Protein AF-A0A382H6W7-F1 (afdb_monomer)

Mean predicted aligned error: 7.21 Å

Solvent-accessible surface area (backbone atoms only — not comparable to full-atom values): 7614 Å² total; per-residue (Å²): 130,86,82,80,86,63,82,37,78,48,36,60,75,80,49,56,72,69,58,46,52,48,60,55,45,71,85,44,53,76,64,41,43,48,29,50,51,47,53,44,62,37,16,38,92,82,62,78,38,56,30,41,46,57,50,52,52,52,57,53,41,67,74,34,80,90,47,66,53,67,58,28,81,65,23,33,42,28,49,44,58,40,89,31,37,93,80,77,36,83,54,27,27,41,38,38,43,35,44,34,43,93,88,48,76,48,67,30,32,32,40,22,28,66,82,73,73,47,75,44,57,72,38,72,59,25,38,54,48,49,53,50,25,60,65,55,127

Sequence (137 aa):
MCAVVFVVFFVPDLIQEDELEQKLTKNLDDQQKIAVDIMKSYQGVDAQGLRLFDAVMIQIENAYPTEKILEHKDTVFELHALDMQVQKGNGIYEVHLTFKTYNLSKEYIWDVNVDTDEIMAVNDNARKMLNIVDNYD

Structure (mmCIF, N/CA/C/O backbone):
data_AF-A0A382H6W7-F1
#
_entry.id   AF-A0A382H6W7-F1
#
loop_
_atom_site.group_PDB
_atom_site.id
_atom_site.type_symbol
_atom_site.label_atom_id
_atom_site.label_alt_id
_atom_site.label_comp_id
_atom_site.label_asym_id
_atom_site.label_entity_id
_atom_site.label_seq_id
_atom_site.pdbx_PDB_ins_code
_atom_site.Cartn_x
_atom_site.Cartn_y
_atom_site.Cartn_z
_atom_site.occupancy
_atom_site.B_iso_or_equiv
_atom_site.auth_seq_id
_atom_site.auth_comp_id
_atom_site.auth_asym_id
_atom_site.auth_atom_id
_atom_site.pdbx_PDB_model_num
ATOM 1 N N . MET A 1 1 ? 21.796 12.090 -0.830 1.00 35.03 1 MET A N 1
ATOM 2 C CA . MET A 1 1 ? 20.459 12.353 -1.397 1.00 35.03 1 MET A CA 1
ATOM 3 C C . MET A 1 1 ? 19.534 12.635 -0.231 1.00 35.03 1 MET A C 1
ATOM 5 O O . MET A 1 1 ? 19.587 11.893 0.742 1.00 35.03 1 MET A O 1
ATOM 9 N N . CYS A 1 2 ? 18.811 13.753 -0.256 1.00 33.09 2 CYS A N 1
ATOM 10 C CA . CYS A 1 2 ? 17.877 14.101 0.811 1.00 33.09 2 CYS A CA 1
ATOM 11 C C . CYS A 1 2 ? 16.643 13.211 0.653 1.00 33.09 2 CYS A C 1
ATOM 13 O O . CYS A 1 2 ? 15.864 13.429 -0.267 1.00 33.09 2 CYS A O 1
ATOM 15 N N . ALA A 1 3 ? 16.495 12.195 1.504 1.00 36.16 3 ALA A N 1
ATOM 16 C CA . ALA A 1 3 ? 15.224 11.501 1.650 1.00 36.16 3 ALA A CA 1
ATOM 17 C C . ALA A 1 3 ? 14.245 12.508 2.255 1.00 36.16 3 ALA A C 1
ATOM 19 O O . ALA A 1 3 ? 14.387 12.907 3.412 1.00 36.16 3 ALA A O 1
ATOM 20 N N . VAL A 1 4 ? 13.320 13.001 1.440 1.00 38.56 4 VAL A N 1
ATOM 21 C CA . VAL A 1 4 ? 12.273 13.893 1.914 1.00 38.56 4 VAL A CA 1
ATOM 22 C C . VAL A 1 4 ? 11.086 13.018 2.287 1.00 38.56 4 VAL A C 1
ATOM 24 O O . VAL A 1 4 ? 10.319 12.591 1.435 1.00 38.56 4 VAL A O 1
ATOM 27 N N . VAL A 1 5 ? 10.987 12.696 3.575 1.00 37.84 5 VAL A N 1
ATOM 28 C CA . VAL A 1 5 ? 9.864 11.943 4.139 1.00 37.84 5 VAL A CA 1
ATOM 29 C C . VAL A 1 5 ? 8.757 12.942 4.450 1.00 37.84 5 VAL A C 1
ATOM 31 O O . VAL A 1 5 ? 8.915 13.787 5.333 1.00 37.84 5 VAL A O 1
ATOM 34 N N . PHE A 1 6 ? 7.644 12.868 3.724 1.00 44.03 6 PHE A N 1
ATOM 35 C CA . PHE A 1 6 ? 6.449 13.641 4.039 1.00 44.03 6 PHE A CA 1
ATOM 36 C C . PHE A 1 6 ? 5.359 12.718 4.558 1.00 44.03 6 PHE A C 1
ATOM 38 O O . PHE A 1 6 ? 4.955 11.763 3.905 1.00 44.03 6 PHE A O 1
ATOM 45 N N . VAL A 1 7 ? 4.895 13.040 5.759 1.00 44.22 7 VAL A N 1
ATOM 46 C CA . VAL A 1 7 ? 3.866 12.299 6.472 1.00 44.22 7 VAL A CA 1
ATOM 47 C C . VAL A 1 7 ? 2.542 13.029 6.290 1.00 44.22 7 VAL A C 1
ATOM 49 O O . VAL A 1 7 ? 2.406 14.182 6.703 1.00 44.22 7 VAL A O 1
ATOM 52 N N . VAL A 1 8 ? 1.576 12.376 5.654 1.00 47.19 8 VAL A N 1
ATOM 53 C CA . VAL A 1 8 ? 0.204 12.881 5.535 1.00 47.19 8 VAL A CA 1
ATOM 54 C C . VAL A 1 8 ? -0.603 12.272 6.675 1.00 47.19 8 VAL A C 1
ATOM 56 O O . VAL A 1 8 ? -0.473 11.086 6.913 1.00 47.19 8 VAL A O 1
ATOM 59 N N . PHE A 1 9 ? -1.392 13.068 7.400 1.00 48.94 9 PHE A N 1
ATOM 60 C CA . PHE A 1 9 ? -2.300 12.588 8.447 1.00 48.94 9 PHE A CA 1
ATOM 61 C C . PHE A 1 9 ? -3.736 12.838 7.985 1.00 48.94 9 PHE A C 1
ATOM 63 O O . PHE A 1 9 ? -4.065 13.979 7.646 1.00 48.94 9 PHE A O 1
ATOM 70 N N . PHE A 1 10 ? -4.596 11.819 7.978 1.00 57.03 10 PHE A N 1
ATOM 71 C CA . PHE A 1 10 ? -6.010 12.004 7.652 1.00 57.03 10 PHE A CA 1
ATOM 72 C C . PHE A 1 10 ? -6.945 11.206 8.555 1.00 57.03 10 PHE A C 1
ATOM 74 O O . PHE A 1 10 ? -6.676 10.052 8.872 1.00 57.03 10 PHE A O 1
ATOM 81 N N . VAL A 1 11 ? -8.053 11.861 8.919 1.00 55.84 11 VAL A N 1
ATOM 82 C CA . VAL A 1 11 ? -9.236 11.267 9.546 1.00 55.84 11 VAL A CA 1
ATOM 83 C C . VAL A 1 11 ? -10.321 11.229 8.463 1.00 55.84 11 VAL A C 1
ATOM 85 O O . VAL A 1 11 ? -10.811 12.299 8.092 1.00 55.84 11 VAL A O 1
ATOM 88 N N . PRO A 1 12 ? -10.664 10.047 7.923 1.00 49.91 12 PRO A N 1
ATOM 89 C CA . PRO A 1 12 ? -11.617 9.872 6.822 1.00 49.91 12 PRO A CA 1
ATOM 90 C C . PRO A 1 12 ? -12.960 10.594 6.983 1.00 49.91 12 PRO A C 1
ATOM 92 O O . PRO A 1 12 ? -13.482 11.116 6.008 1.00 49.91 12 PRO A O 1
ATOM 95 N N . ASP A 1 13 ? -13.487 10.706 8.204 1.00 53.78 13 ASP A N 1
ATOM 96 C CA . ASP A 1 13 ? -14.798 11.330 8.458 1.00 53.78 13 ASP A CA 1
ATOM 97 C C . ASP A 1 13 ? -14.763 12.879 8.458 1.00 53.78 13 ASP A C 1
ATOM 99 O O . ASP A 1 13 ? -15.793 13.547 8.512 1.00 53.78 13 ASP A O 1
ATOM 103 N N . LEU A 1 14 ? -13.567 13.483 8.412 1.00 56.59 14 LEU A N 1
ATOM 104 C CA . LEU A 1 14 ? -13.369 14.939 8.501 1.00 56.59 14 LEU A CA 1
ATOM 105 C C . LEU A 1 14 ? -12.866 15.580 7.199 1.00 56.59 14 LEU A C 1
ATOM 107 O O . LEU A 1 14 ? -12.688 16.798 7.163 1.00 56.59 14 LEU A O 1
ATOM 111 N N . ILE A 1 15 ? -12.585 14.789 6.161 1.00 62.94 15 ILE A N 1
ATOM 112 C CA . ILE A 1 15 ? -11.918 15.241 4.932 1.00 62.94 15 ILE A CA 1
ATOM 113 C C . ILE A 1 15 ? -12.676 14.678 3.721 1.00 62.94 15 ILE A C 1
ATOM 115 O O . ILE A 1 15 ? -12.987 13.494 3.687 1.00 62.94 15 ILE A O 1
ATOM 119 N N . GLN A 1 16 ? -12.980 15.521 2.730 1.00 66.31 16 GLN A N 1
ATOM 120 C CA . GLN A 1 16 ? -13.610 15.081 1.474 1.00 66.31 16 GLN A CA 1
ATOM 121 C C . GLN A 1 16 ? -12.618 14.257 0.626 1.00 66.31 16 GLN A C 1
ATOM 123 O O . GLN A 1 16 ? -11.412 14.483 0.709 1.00 66.31 16 GLN A O 1
ATOM 128 N N . GLU A 1 17 ? -13.095 13.306 -0.189 1.00 63.28 17 GLU A N 1
ATOM 129 C CA . GLU A 1 17 ? -12.237 12.425 -1.015 1.00 63.28 17 GLU A CA 1
ATOM 130 C C . GLU A 1 17 ? -11.245 13.197 -1.905 1.00 63.28 17 GLU A C 1
ATOM 132 O O . GLU A 1 17 ? -10.082 12.816 -2.028 1.00 63.28 17 GLU A O 1
ATOM 137 N N . ASP A 1 18 ? -11.670 14.315 -2.491 1.00 66.19 18 ASP A N 1
ATOM 138 C CA . ASP A 1 18 ? -10.833 15.180 -3.328 1.00 66.19 18 ASP A CA 1
ATOM 139 C C . ASP A 1 18 ? -9.765 15.931 -2.516 1.00 66.19 18 ASP A C 1
ATOM 141 O O .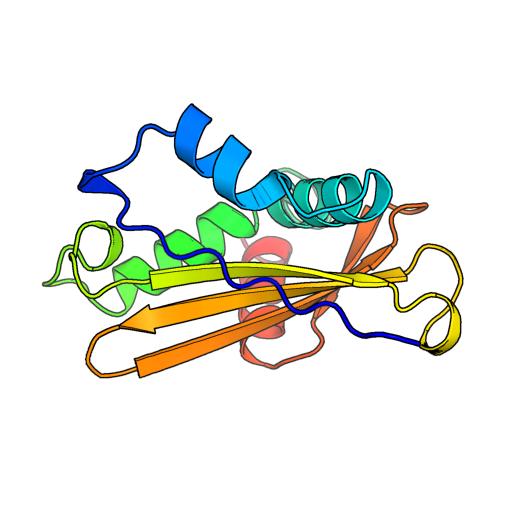 ASP A 1 18 ? -8.630 16.104 -2.968 1.00 66.19 18 ASP A O 1
ATOM 145 N N . GLU A 1 19 ? -10.099 16.350 -1.295 1.00 66.06 19 GLU A N 1
ATOM 146 C CA . GLU A 1 19 ? -9.154 16.950 -0.353 1.00 66.06 19 GLU A CA 1
ATOM 147 C C . GLU A 1 19 ? -8.152 15.909 0.177 1.00 66.06 19 GLU A C 1
ATOM 149 O O . GLU A 1 19 ? -6.979 16.229 0.401 1.00 66.06 19 GLU A O 1
ATOM 154 N N . LEU A 1 20 ? -8.583 14.654 0.333 1.00 62.84 20 LEU A N 1
ATOM 155 C CA . LEU A 1 20 ? -7.729 13.528 0.694 1.00 62.84 20 LEU A C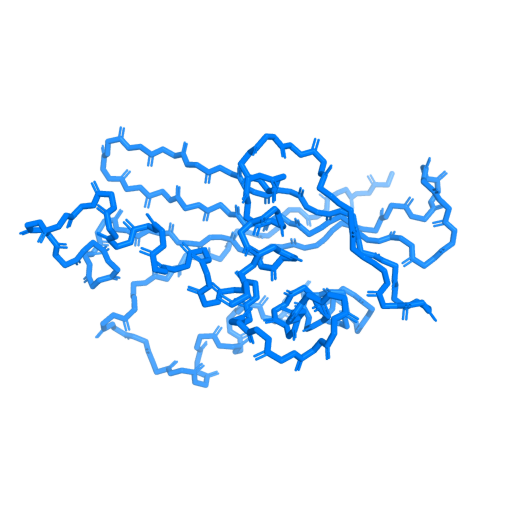A 1
ATOM 156 C C . LEU A 1 20 ? -6.709 13.238 -0.413 1.00 62.84 20 LEU A C 1
ATOM 158 O O . LEU A 1 20 ? -5.508 13.234 -0.144 1.00 62.84 20 LEU A O 1
ATOM 162 N N . GLU A 1 21 ? -7.161 13.078 -1.657 1.00 65.50 21 GLU A N 1
ATOM 163 C CA . GLU A 1 21 ? -6.282 12.875 -2.815 1.00 65.50 21 GLU A CA 1
ATOM 164 C C . GLU A 1 21 ? -5.287 14.031 -2.987 1.00 65.50 21 GLU A C 1
ATOM 166 O O . GLU A 1 21 ? -4.086 13.809 -3.172 1.00 65.50 21 GLU A O 1
ATOM 171 N N . GLN A 1 22 ? -5.739 15.280 -2.824 1.00 68.06 22 GLN A N 1
ATOM 172 C CA . GLN A 1 22 ? -4.844 16.438 -2.848 1.00 68.06 22 GLN A CA 1
ATOM 173 C C . GLN A 1 22 ? -3.799 16.383 -1.733 1.00 68.06 22 GLN A C 1
ATOM 175 O O . GLN A 1 22 ? -2.626 16.642 -1.992 1.00 68.06 22 GLN A O 1
ATOM 180 N N . LYS A 1 23 ? -4.177 16.045 -0.495 1.00 66.19 23 LYS A N 1
ATOM 181 C CA . LYS A 1 23 ? -3.222 15.950 0.623 1.00 66.19 23 LYS A CA 1
ATOM 182 C C . LYS A 1 23 ? -2.210 14.824 0.428 1.00 66.19 23 LYS A C 1
ATOM 184 O O . LYS A 1 23 ? -1.047 15.021 0.776 1.00 66.19 23 LYS A O 1
ATOM 189 N N . LEU A 1 24 ? -2.632 13.695 -0.141 1.00 64.12 24 LEU A N 1
ATOM 190 C CA . LEU A 1 24 ? -1.772 12.540 -0.402 1.00 64.12 24 LEU A CA 1
ATOM 191 C C . LEU A 1 24 ? -0.758 12.800 -1.518 1.00 64.12 24 LEU A C 1
ATOM 193 O O . LEU A 1 24 ? 0.377 12.343 -1.432 1.00 64.12 24 LEU A O 1
ATOM 197 N N . THR A 1 25 ? -1.141 13.565 -2.541 1.00 64.12 25 THR A N 1
ATOM 198 C CA . THR A 1 25 ? -0.318 13.756 -3.746 1.00 64.12 25 THR A CA 1
ATOM 199 C C . THR A 1 25 ? 0.437 15.088 -3.794 1.00 64.12 25 THR A C 1
ATOM 201 O O . THR A 1 25 ? 1.325 15.253 -4.630 1.00 64.12 25 THR A O 1
ATOM 204 N N . LYS A 1 26 ? 0.154 16.040 -2.888 1.00 67.00 26 LYS A N 1
ATOM 205 C CA . LYS A 1 26 ? 0.736 17.402 -2.897 1.00 67.00 26 LYS A CA 1
ATOM 206 C C . LYS A 1 26 ? 2.266 17.450 -2.896 1.00 67.00 26 LYS A C 1
ATOM 208 O O . LYS A 1 26 ? 2.834 18.365 -3.486 1.00 67.00 26 LYS A O 1
ATOM 213 N N . ASN A 1 27 ? 2.914 16.514 -2.206 1.00 69.94 27 ASN A N 1
ATOM 214 C CA . ASN A 1 27 ? 4.371 16.497 -2.037 1.00 69.94 27 ASN A CA 1
ATOM 215 C C . ASN A 1 27 ? 5.064 15.416 -2.875 1.00 69.94 27 ASN A C 1
ATOM 217 O O . ASN A 1 27 ? 6.269 15.230 -2.728 1.00 69.94 27 ASN A O 1
ATOM 221 N N . LEU A 1 28 ? 4.308 14.706 -3.712 1.00 77.25 28 LEU A N 1
ATOM 222 C CA . LEU A 1 28 ? 4.843 13.717 -4.632 1.00 77.25 28 LEU A CA 1
ATOM 22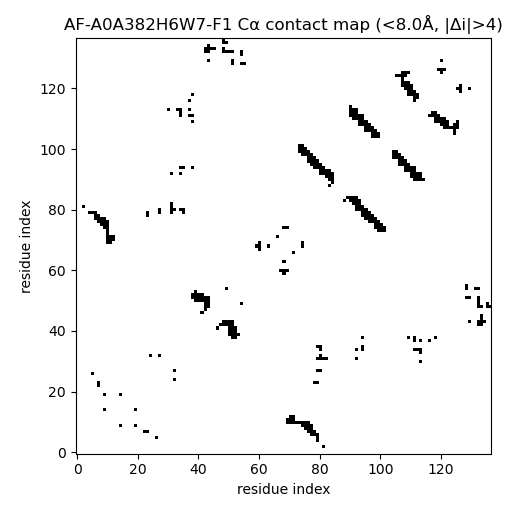3 C C . LEU A 1 28 ? 5.242 14.413 -5.935 1.00 77.25 28 LEU A C 1
ATOM 225 O O . LEU A 1 28 ? 4.496 15.255 -6.454 1.00 77.25 28 LEU A O 1
ATOM 229 N N . ASP A 1 29 ? 6.403 14.059 -6.473 1.00 86.00 29 ASP A N 1
ATOM 230 C CA . ASP A 1 29 ? 6.712 14.353 -7.868 1.00 86.00 29 ASP A CA 1
ATOM 231 C C . ASP A 1 29 ? 5.812 13.535 -8.812 1.00 86.00 29 ASP A C 1
ATOM 233 O O . ASP A 1 29 ? 5.044 12.667 -8.391 1.00 86.00 29 ASP A O 1
ATOM 237 N N . ASP A 1 30 ? 5.852 13.847 -10.105 1.00 89.31 30 ASP A N 1
ATOM 238 C CA . ASP A 1 30 ? 4.938 13.234 -11.069 1.00 89.31 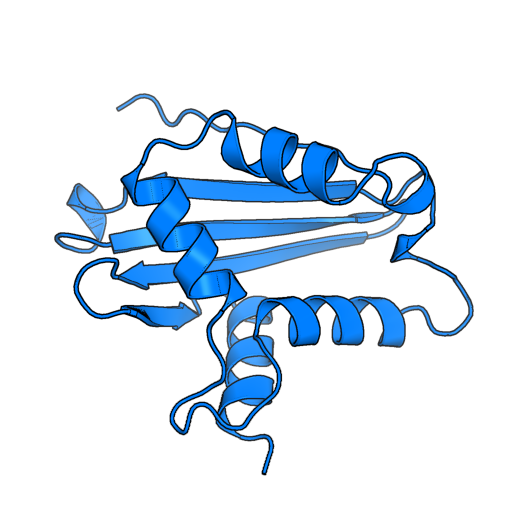30 ASP A CA 1
ATOM 239 C C . ASP A 1 30 ? 5.141 11.717 -11.200 1.00 89.31 30 ASP A C 1
ATOM 241 O O . ASP A 1 30 ? 4.169 10.991 -11.382 1.00 89.31 30 ASP A O 1
ATOM 245 N N . GLN A 1 31 ? 6.369 11.218 -11.042 1.00 90.69 31 GLN A N 1
ATOM 246 C CA . GLN A 1 31 ? 6.656 9.783 -11.113 1.00 90.69 31 GLN A CA 1
ATOM 247 C C . GLN A 1 31 ? 6.246 9.063 -9.826 1.00 90.69 31 GLN A C 1
ATOM 249 O O . GLN A 1 31 ? 5.668 7.981 -9.868 1.00 90.69 31 GLN A O 1
ATOM 254 N N . GLN A 1 32 ? 6.452 9.698 -8.674 1.00 89.81 32 GLN A N 1
ATOM 255 C CA . GLN A 1 32 ? 5.950 9.225 -7.389 1.00 89.81 32 GLN A CA 1
ATOM 256 C C . GLN A 1 32 ? 4.417 9.134 -7.367 1.00 89.81 32 GLN A C 1
ATOM 258 O O . GLN A 1 32 ? 3.875 8.191 -6.791 1.00 89.81 32 GLN A O 1
ATOM 263 N N . LYS A 1 33 ? 3.708 10.079 -8.005 1.00 90.00 33 LYS A N 1
ATOM 264 C CA . LYS A 1 33 ? 2.246 9.997 -8.179 1.00 90.00 33 LYS A CA 1
ATOM 265 C C . LYS A 1 33 ? 1.855 8.802 -9.036 1.00 90.00 33 LYS A C 1
ATOM 267 O O . LYS A 1 33 ? 0.998 8.038 -8.615 1.00 90.00 33 LYS A O 1
ATOM 272 N N . ILE A 1 34 ? 2.529 8.603 -10.170 1.00 92.69 34 ILE A N 1
ATOM 273 C CA . ILE A 1 34 ? 2.295 7.442 -11.041 1.00 92.69 34 ILE A CA 1
ATOM 274 C C . ILE A 1 34 ? 2.493 6.137 -10.257 1.00 92.69 34 ILE A C 1
ATOM 276 O O . ILE A 1 34 ? 1.623 5.273 -10.287 1.00 92.69 34 ILE A O 1
ATOM 280 N N . ALA A 1 35 ? 3.573 6.015 -9.480 1.00 94.62 35 ALA A N 1
ATOM 281 C CA . ALA A 1 35 ? 3.822 4.836 -8.650 1.00 94.62 35 ALA A CA 1
ATOM 282 C C . ALA A 1 35 ? 2.701 4.583 -7.625 1.00 94.62 35 ALA A C 1
ATOM 284 O O . ALA A 1 35 ? 2.257 3.449 -7.434 1.00 94.62 35 ALA A O 1
ATOM 285 N N . VAL A 1 36 ? 2.217 5.643 -6.972 1.00 92.19 36 VAL A N 1
ATOM 286 C CA . VAL A 1 36 ? 1.084 5.557 -6.043 1.00 92.19 36 VAL A CA 1
ATOM 287 C C . VAL A 1 36 ? -0.202 5.145 -6.761 1.00 92.19 36 VAL A C 1
ATOM 289 O O . VAL A 1 36 ? -0.936 4.307 -6.236 1.00 92.19 36 VAL A O 1
ATOM 292 N N . ASP A 1 37 ? -0.473 5.689 -7.944 1.00 92.25 37 ASP A N 1
ATOM 293 C CA . ASP A 1 37 ? -1.678 5.391 -8.720 1.00 92.25 37 ASP A CA 1
ATOM 294 C C . ASP A 1 37 ? -1.677 3.949 -9.244 1.00 92.25 37 ASP A C 1
ATOM 296 O O . ASP A 1 37 ? -2.701 3.264 -9.155 1.00 92.25 37 ASP A O 1
ATOM 300 N N . ILE A 1 38 ? -0.526 3.442 -9.699 1.00 94.81 38 ILE A N 1
ATOM 301 C CA . ILE A 1 38 ? -0.339 2.029 -10.062 1.00 94.81 38 ILE A CA 1
ATOM 302 C C . ILE A 1 38 ? -0.634 1.138 -8.851 1.00 94.81 38 ILE A C 1
ATOM 304 O O . ILE A 1 38 ? -1.473 0.244 -8.934 1.00 94.81 38 ILE A O 1
ATOM 308 N N . MET A 1 39 ? -0.026 1.421 -7.691 1.00 94.88 39 MET A N 1
ATOM 309 C CA . MET A 1 39 ? -0.287 0.651 -6.468 1.00 94.88 39 MET A CA 1
ATOM 310 C C . MET A 1 39 ? -1.770 0.673 -6.086 1.00 94.88 39 MET A C 1
ATOM 312 O O . MET A 1 39 ? -2.341 -0.373 -5.779 1.00 94.88 39 MET A O 1
ATOM 316 N N . LYS A 1 40 ? -2.422 1.843 -6.135 1.00 91.50 40 LYS A N 1
ATOM 317 C CA . LYS A 1 40 ? -3.841 1.972 -5.782 1.00 91.50 40 LYS A CA 1
ATOM 318 C C . LYS A 1 40 ? -4.761 1.202 -6.726 1.00 91.50 40 LYS A C 1
ATOM 320 O O . LYS A 1 40 ? -5.783 0.679 -6.280 1.00 91.50 40 LYS A O 1
ATOM 325 N N . SER A 1 41 ? -4.427 1.175 -8.013 1.00 91.56 41 SER A N 1
ATOM 326 C CA . SER A 1 41 ? -5.258 0.602 -9.074 1.00 91.56 41 SER A CA 1
ATOM 327 C C . SER A 1 41 ? -4.958 -0.861 -9.389 1.00 91.56 41 SER A C 1
ATOM 329 O O . SER A 1 41 ? -5.742 -1.471 -10.107 1.00 91.56 41 SER A O 1
ATOM 331 N N . TYR A 1 42 ? -3.893 -1.445 -8.837 1.00 93.44 42 TYR A N 1
ATOM 332 C CA . TYR A 1 42 ? -3.540 -2.846 -9.063 1.00 93.44 42 TYR A CA 1
ATOM 333 C C . TYR A 1 42 ? -4.686 -3.797 -8.671 1.00 93.44 42 TYR A C 1
ATOM 335 O O . TYR A 1 42 ? -5.134 -3.781 -7.526 1.00 93.44 42 TYR A O 1
ATOM 343 N N . GLN A 1 43 ? -5.154 -4.629 -9.608 1.00 91.31 43 GLN A N 1
ATOM 344 C CA . GLN A 1 43 ? -6.301 -5.549 -9.454 1.00 91.31 43 GLN A CA 1
ATOM 345 C C . GLN A 1 43 ? -5.925 -7.022 -9.641 1.00 91.31 43 GLN A C 1
ATOM 347 O O . GLN A 1 43 ? -6.774 -7.847 -9.975 1.00 91.31 43 GLN A O 1
ATOM 352 N N . GLY A 1 44 ? -4.652 -7.350 -9.438 1.00 84.06 44 GLY A N 1
ATOM 353 C CA . GLY A 1 44 ? -4.153 -8.701 -9.643 1.00 84.06 44 GLY A CA 1
ATOM 354 C C . GLY A 1 44 ? -3.820 -8.980 -11.102 1.00 84.06 44 GLY A C 1
ATOM 355 O O . GLY A 1 44 ? -4.025 -8.147 -11.986 1.00 84.06 44 GLY A O 1
ATOM 356 N N . VAL A 1 45 ? -3.277 -10.171 -11.345 1.00 78.44 45 VAL A N 1
ATOM 357 C CA . VAL A 1 45 ? -2.702 -10.558 -12.645 1.00 78.44 45 VAL A CA 1
ATOM 358 C C . VAL A 1 45 ? -3.740 -10.575 -13.776 1.00 78.44 45 VAL A C 1
ATOM 360 O O . VAL A 1 45 ? -3.392 -10.337 -14.931 1.00 78.44 45 VAL A O 1
ATOM 363 N N . ASP A 1 46 ? -5.009 -10.844 -13.467 1.00 79.19 46 ASP A N 1
ATOM 364 C CA . ASP A 1 46 ? -6.098 -10.908 -14.448 1.00 79.19 46 ASP A CA 1
ATOM 365 C C . ASP A 1 46 ? -6.927 -9.616 -14.555 1.00 79.19 46 ASP A C 1
ATOM 367 O O . ASP A 1 46 ? -7.783 -9.513 -15.438 1.00 79.19 46 ASP A O 1
ATOM 371 N N . ALA A 1 47 ? -6.655 -8.636 -13.686 1.00 79.50 47 ALA A N 1
ATOM 372 C CA . ALA A 1 47 ? -7.380 -7.377 -13.540 1.00 79.50 47 ALA A CA 1
ATOM 373 C C . ALA A 1 47 ? -8.902 -7.517 -13.303 1.00 79.50 47 ALA A C 1
ATOM 375 O O . ALA A 1 47 ? -9.665 -6.607 -13.635 1.00 79.50 47 ALA A O 1
ATOM 376 N N . GLN A 1 48 ? -9.366 -8.638 -12.740 1.00 76.94 48 GLN A N 1
ATOM 377 C CA . GLN A 1 48 ? -10.789 -8.867 -12.433 1.00 76.94 48 GLN A CA 1
ATOM 378 C C . GLN A 1 48 ? -11.099 -8.785 -10.933 1.00 76.94 48 GLN A C 1
ATOM 380 O O . GLN A 1 48 ? -12.269 -8.759 -10.544 1.00 76.94 48 GLN A O 1
ATOM 385 N N . GLY A 1 49 ? -10.061 -8.696 -10.100 1.00 76.25 49 GLY A N 1
ATOM 386 C CA . GLY A 1 49 ? -10.168 -8.694 -8.651 1.00 76.25 49 GLY A CA 1
ATOM 387 C C . GLY A 1 49 ? -10.424 -7.332 -7.999 1.00 76.25 49 GLY A C 1
ATOM 388 O O . GLY A 1 49 ? -10.602 -6.274 -8.618 1.00 76.25 49 GLY A O 1
ATOM 389 N N . LEU A 1 50 ? -10.422 -7.379 -6.668 1.00 86.06 50 LEU A N 1
ATOM 390 C CA . LEU A 1 50 ? -10.447 -6.209 -5.799 1.00 86.06 50 LEU A CA 1
ATOM 391 C C . LEU A 1 50 ? -9.162 -5.391 -5.986 1.00 86.06 50 LEU A C 1
ATOM 393 O O . LEU A 1 50 ? -8.073 -5.958 -6.040 1.00 86.06 50 LEU A O 1
ATOM 397 N N . ARG A 1 51 ? -9.264 -4.057 -6.025 1.00 91.31 51 ARG A N 1
ATOM 398 C CA . ARG A 1 51 ? -8.068 -3.204 -6.062 1.00 91.31 51 ARG A CA 1
ATOM 399 C C . ARG A 1 51 ? -7.244 -3.385 -4.793 1.00 91.31 51 ARG A C 1
ATOM 401 O O . ARG A 1 51 ? -7.797 -3.503 -3.700 1.00 91.31 51 ARG A O 1
ATOM 408 N N . LEU A 1 52 ? -5.924 -3.323 -4.915 1.00 92.88 52 LEU A N 1
ATOM 409 C CA . LEU A 1 52 ? -4.995 -3.501 -3.804 1.00 92.88 52 LEU A CA 1
ATOM 410 C C . LEU A 1 52 ? -5.248 -2.520 -2.663 1.00 92.88 52 LEU A C 1
ATOM 412 O O . LEU A 1 52 ? -5.252 -2.927 -1.501 1.00 92.88 52 LEU A O 1
ATOM 416 N N . PHE A 1 53 ? -5.525 -1.255 -2.977 1.00 90.69 53 PHE A N 1
ATOM 417 C CA . PHE A 1 53 ? -5.863 -0.271 -1.953 1.00 90.69 53 PHE A CA 1
ATOM 418 C C . PHE A 1 53 ? -7.159 -0.626 -1.214 1.00 90.69 53 PHE A C 1
ATOM 420 O O . PHE A 1 53 ? -7.179 -0.619 0.017 1.00 90.69 53 PHE A O 1
ATOM 427 N N . ASP A 1 54 ? -8.204 -1.028 -1.942 1.00 89.38 54 ASP A N 1
ATOM 428 C CA . ASP A 1 54 ? -9.479 -1.449 -1.349 1.00 89.38 54 ASP A CA 1
ATOM 429 C C . ASP A 1 54 ? -9.291 -2.704 -0.477 1.00 89.38 54 ASP A C 1
ATOM 431 O O . ASP A 1 54 ? -9.827 -2.785 0.629 1.00 89.38 54 ASP A O 1
ATOM 435 N N . ALA A 1 55 ? -8.467 -3.658 -0.924 1.00 91.38 55 ALA A N 1
ATOM 436 C CA . ALA A 1 55 ? -8.118 -4.854 -0.162 1.00 91.38 55 ALA A CA 1
ATOM 437 C C . ALA A 1 55 ? -7.436 -4.508 1.166 1.00 91.38 55 ALA A C 1
ATOM 439 O O . ALA A 1 55 ? -7.786 -5.079 2.203 1.00 91.38 55 ALA A O 1
ATOM 440 N N . VAL A 1 56 ? -6.506 -3.547 1.165 1.00 91.50 56 VAL A N 1
ATOM 441 C CA . VAL A 1 56 ? -5.865 -3.065 2.396 1.00 91.50 56 VAL A CA 1
ATOM 442 C C . VAL A 1 56 ? -6.902 -2.446 3.334 1.00 91.50 56 VAL A C 1
ATOM 444 O O . VAL A 1 56 ? -6.909 -2.782 4.521 1.00 91.50 56 VAL A O 1
ATOM 447 N N . MET A 1 57 ? -7.790 -1.583 2.825 1.00 88.75 57 MET A N 1
ATOM 448 C CA . MET A 1 57 ? -8.824 -0.935 3.643 1.00 88.75 57 MET A CA 1
ATOM 449 C C . MET A 1 57 ? -9.768 -1.964 4.275 1.00 88.75 57 MET A C 1
ATOM 451 O O . MET A 1 57 ? -9.943 -1.963 5.493 1.00 88.75 57 MET A O 1
ATOM 455 N N . ILE A 1 58 ? -10.271 -2.918 3.488 1.00 88.31 58 ILE A N 1
ATOM 456 C CA . ILE A 1 58 ? -11.147 -3.997 3.970 1.00 88.31 58 ILE A CA 1
ATOM 457 C C . ILE A 1 58 ? -10.445 -4.853 5.032 1.00 88.31 58 ILE A C 1
ATOM 459 O O . ILE A 1 58 ? -11.044 -5.231 6.039 1.00 88.31 58 ILE A O 1
ATOM 463 N N . GLN A 1 59 ? -9.162 -5.178 4.845 1.00 89.56 59 GLN A N 1
ATOM 464 C CA . GLN A 1 59 ? -8.400 -5.958 5.828 1.00 89.56 59 GLN A CA 1
ATOM 465 C C . GLN A 1 59 ? -8.163 -5.189 7.131 1.00 89.56 59 GLN A C 1
ATOM 467 O O . GLN A 1 59 ? -8.109 -5.802 8.201 1.00 89.56 59 GLN A O 1
ATOM 472 N N . ILE A 1 60 ? -8.029 -3.864 7.059 1.00 88.56 60 ILE A N 1
ATOM 473 C CA . ILE A 1 60 ? -7.967 -3.003 8.237 1.00 88.56 60 ILE A CA 1
ATOM 474 C C . ILE A 1 60 ? -9.319 -2.997 8.954 1.00 88.56 60 ILE A C 1
ATOM 476 O O . ILE A 1 60 ? -9.346 -3.284 10.146 1.00 88.56 60 ILE A O 1
ATOM 480 N N . GLU A 1 61 ? -10.432 -2.765 8.258 1.00 87.94 61 GLU A N 1
ATOM 481 C CA . GLU A 1 61 ? -11.773 -2.774 8.864 1.00 87.94 61 GLU A CA 1
ATOM 482 C C . GLU A 1 61 ? -12.103 -4.113 9.527 1.00 87.94 61 GLU A C 1
ATOM 484 O O . GLU A 1 61 ? -12.517 -4.160 10.685 1.00 87.94 61 GLU A O 1
ATOM 489 N N . ASN A 1 62 ? -11.825 -5.223 8.840 1.00 89.19 62 ASN A N 1
ATOM 490 C CA . ASN A 1 62 ? -12.074 -6.567 9.359 1.00 89.19 62 ASN A CA 1
ATOM 491 C C . ASN A 1 62 ? -11.249 -6.901 10.611 1.00 89.19 62 ASN A C 1
ATOM 493 O O . ASN A 1 62 ? -11.641 -7.772 11.388 1.00 89.19 62 ASN A O 1
ATOM 497 N N . ALA A 1 63 ? -10.109 -6.236 10.823 1.00 89.38 63 ALA A N 1
ATOM 498 C CA . ALA A 1 63 ? -9.316 -6.405 12.039 1.00 89.38 63 ALA A CA 1
ATOM 499 C C . ALA A 1 63 ? -9.934 -5.696 13.260 1.00 89.38 63 ALA A C 1
ATOM 501 O O . ALA A 1 63 ? -9.566 -6.021 14.389 1.00 89.38 63 ALA A O 1
ATOM 502 N N . TYR A 1 64 ? -10.878 -4.776 13.043 1.00 88.38 64 TYR A N 1
ATOM 503 C CA . TYR A 1 64 ? -11.559 -3.992 14.072 1.00 88.38 64 TYR A CA 1
ATOM 504 C C . TYR A 1 64 ? -13.090 -4.042 13.877 1.00 88.38 64 TYR A C 1
ATOM 506 O O . TYR A 1 64 ? -13.733 -3.008 13.744 1.00 88.38 64 TYR A O 1
ATOM 514 N N . PRO A 1 65 ? -13.728 -5.226 13.892 1.00 87.06 65 PRO A N 1
ATOM 515 C CA . PRO A 1 65 ? -15.118 -5.398 13.444 1.00 87.06 65 PRO A CA 1
ATOM 516 C C . PRO A 1 65 ? -16.164 -4.663 14.298 1.00 87.06 65 PRO A C 1
ATOM 518 O O . PRO A 1 65 ? -17.303 -4.483 13.875 1.00 87.06 65 PRO A O 1
ATOM 521 N N . THR A 1 66 ? -15.809 -4.280 15.526 1.00 89.81 66 THR A N 1
ATOM 522 C CA . THR A 1 66 ? -16.685 -3.551 16.456 1.00 89.81 66 THR A CA 1
ATOM 523 C C . THR A 1 66 ? -16.423 -2.051 16.474 1.00 89.81 66 THR A C 1
ATOM 525 O O . THR A 1 66 ? -17.152 -1.315 17.136 1.00 89.81 66 THR A O 1
ATOM 528 N N . GLU A 1 67 ? -15.374 -1.595 15.795 1.00 85.69 67 GLU A N 1
ATOM 529 C CA . GLU A 1 67 ? -14.966 -0.200 15.763 1.00 85.69 67 GLU A CA 1
ATOM 530 C C . GLU A 1 67 ? -15.051 0.296 14.330 1.00 85.69 67 GLU A C 1
ATOM 532 O O . GLU A 1 67 ? -14.616 -0.359 13.389 1.00 85.69 67 GLU A O 1
ATOM 537 N N . LYS A 1 68 ? -15.563 1.507 14.148 1.00 85.56 68 LYS A N 1
ATOM 538 C CA . LYS A 1 68 ? -15.458 2.178 12.859 1.00 85.56 68 LYS A CA 1
ATOM 539 C C . LYS A 1 68 ? -14.052 2.747 12.698 1.00 85.56 68 LYS A C 1
ATOM 541 O O . LYS A 1 68 ? -13.856 3.956 12.758 1.00 85.56 68 LYS A O 1
ATOM 546 N N . ILE A 1 69 ? -13.058 1.864 12.603 1.00 85.81 69 ILE A N 1
ATOM 547 C CA . ILE A 1 69 ? -11.654 2.239 12.775 1.00 85.81 69 ILE A CA 1
ATOM 548 C C . ILE A 1 69 ? -11.196 3.237 11.714 1.00 85.81 69 ILE A C 1
ATOM 550 O O . ILE A 1 69 ? -10.442 4.146 12.039 1.00 85.81 69 ILE A O 1
ATOM 554 N N . LEU A 1 70 ? -11.701 3.134 10.483 1.00 81.56 70 LEU A N 1
ATOM 555 C CA . LEU A 1 70 ? -11.420 4.115 9.438 1.00 81.56 70 LEU A CA 1
ATOM 556 C C . LEU A 1 70 ? -12.022 5.486 9.768 1.00 81.56 70 LEU A C 1
ATOM 558 O O . LEU A 1 70 ? -11.389 6.490 9.508 1.00 81.56 70 LEU A O 1
ATOM 562 N N . GLU A 1 71 ? -13.189 5.559 10.407 1.00 81.00 71 GLU A N 1
ATOM 563 C CA . GLU A 1 71 ? -13.809 6.830 10.823 1.00 81.00 71 GLU A CA 1
ATOM 564 C C . GLU A 1 71 ? -13.211 7.381 12.138 1.00 81.00 71 GLU A C 1
ATOM 566 O O . GLU A 1 71 ? -13.513 8.499 12.555 1.00 81.00 71 GLU A O 1
ATOM 571 N N . HIS A 1 72 ? -12.366 6.612 12.834 1.00 82.25 72 HIS A N 1
ATOM 572 C CA . HIS A 1 72 ? -11.897 6.985 14.164 1.00 82.25 72 HIS A CA 1
ATOM 573 C C . HIS A 1 72 ? -10.894 8.151 14.113 1.00 82.25 72 HIS A C 1
ATOM 575 O O . HIS A 1 72 ? -9.915 8.127 13.376 1.00 82.25 72 HIS A O 1
ATOM 581 N N . LYS A 1 73 ? -11.083 9.167 14.964 1.00 79.88 73 LYS A N 1
ATOM 582 C CA . LYS A 1 73 ? -10.250 10.391 14.982 1.00 79.88 73 LY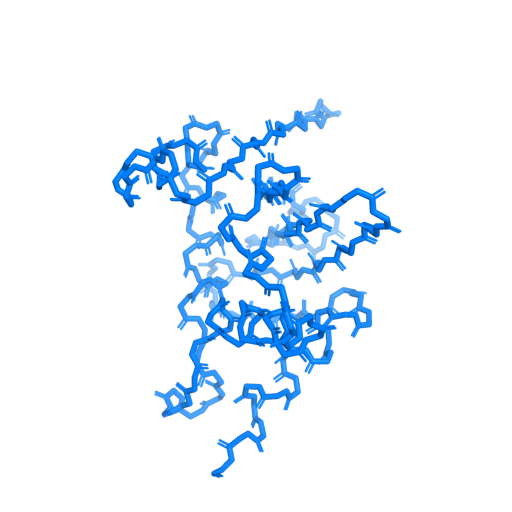S A CA 1
ATOM 583 C C . LYS A 1 73 ? -8.760 10.165 15.275 1.00 79.88 73 LYS A C 1
ATOM 585 O O . LYS A 1 73 ? -7.935 10.993 14.911 1.00 79.88 73 LYS A O 1
ATOM 590 N N . ASP A 1 74 ? -8.442 9.079 15.977 1.00 82.56 74 ASP A N 1
ATOM 591 C CA . ASP A 1 74 ? -7.062 8.704 16.316 1.00 82.56 74 ASP A CA 1
ATOM 592 C C . ASP A 1 74 ? -6.460 7.756 15.265 1.00 82.56 74 ASP A C 1
ATOM 594 O O . ASP A 1 74 ? -5.343 7.268 15.435 1.00 82.56 74 ASP A O 1
ATOM 598 N N . THR A 1 75 ? -7.210 7.470 14.198 1.00 82.44 75 THR A N 1
ATOM 599 C CA . THR A 1 75 ? -6.715 6.742 13.038 1.00 82.44 75 THR A CA 1
ATOM 600 C C . THR A 1 75 ? -6.034 7.707 12.090 1.00 82.44 75 THR A C 1
ATOM 602 O O . THR A 1 75 ? -6.549 8.773 11.760 1.00 82.44 75 THR A O 1
ATOM 605 N N . VAL A 1 76 ? -4.847 7.310 11.661 1.00 83.25 76 VAL A N 1
ATOM 606 C CA . VAL A 1 76 ? -3.975 8.068 10.784 1.00 83.25 76 VAL A CA 1
ATOM 607 C C . VAL A 1 76 ? -3.472 7.133 9.704 1.00 83.25 76 VAL A C 1
ATOM 609 O O . VAL A 1 76 ? -2.994 6.033 9.979 1.00 83.25 76 VAL A O 1
ATOM 612 N N . PHE A 1 77 ? -3.508 7.618 8.477 1.00 81.56 77 PHE A N 1
ATOM 613 C CA . PHE A 1 77 ? -2.910 6.961 7.333 1.00 81.56 77 PHE A CA 1
ATOM 614 C C . PHE A 1 77 ? -1.863 7.866 6.716 1.00 81.56 77 PHE A C 1
ATOM 616 O O . PHE A 1 77 ? -2.134 9.037 6.474 1.00 81.56 77 PHE A O 1
ATOM 623 N N . GLU A 1 78 ? -0.704 7.302 6.420 1.00 83.38 78 GLU A N 1
ATOM 624 C CA . GLU A 1 78 ? 0.426 8.004 5.830 1.00 83.38 78 GLU A CA 1
ATOM 625 C C . GLU A 1 78 ? 0.789 7.283 4.533 1.00 83.38 78 GLU A C 1
ATOM 627 O O . GLU A 1 78 ? 1.033 6.078 4.550 1.00 83.38 78 GLU A O 1
ATOM 632 N N . LEU A 1 79 ? 0.819 8.005 3.413 1.00 83.56 79 LEU A N 1
ATOM 633 C CA . LEU A 1 79 ? 1.195 7.465 2.109 1.00 83.56 79 LEU A CA 1
ATOM 634 C C . LEU A 1 79 ? 2.318 8.314 1.524 1.00 83.56 79 LEU A C 1
ATOM 636 O O . LEU A 1 79 ? 2.185 9.535 1.438 1.00 83.56 79 LEU A O 1
ATOM 640 N N . HIS A 1 80 ? 3.414 7.676 1.134 1.00 85.19 80 HIS A N 1
ATOM 641 C CA . HIS A 1 80 ? 4.506 8.337 0.426 1.00 85.19 80 HIS A CA 1
ATOM 642 C C . HIS A 1 80 ? 5.225 7.358 -0.501 1.00 85.19 80 HIS A C 1
ATOM 644 O O . HIS A 1 80 ? 5.107 6.146 -0.342 1.00 85.19 80 HIS A O 1
ATOM 650 N N . ALA A 1 81 ? 5.971 7.894 -1.464 1.00 90.19 81 ALA A N 1
ATOM 651 C CA . ALA A 1 81 ? 6.793 7.115 -2.379 1.00 90.19 81 ALA A CA 1
ATOM 652 C C . ALA A 1 81 ? 8.243 7.608 -2.340 1.00 90.19 81 ALA A C 1
ATOM 654 O O . ALA A 1 81 ? 8.496 8.808 -2.220 1.00 90.19 81 ALA A O 1
ATOM 655 N N . LEU A 1 82 ? 9.195 6.689 -2.445 1.00 90.38 82 LEU A N 1
ATOM 656 C CA . LEU A 1 82 ? 10.628 6.962 -2.469 1.00 90.38 82 LEU A CA 1
ATOM 657 C C . LEU A 1 82 ? 11.187 6.608 -3.846 1.00 90.38 82 LEU A C 1
ATOM 659 O O . LEU A 1 82 ? 10.902 5.535 -4.367 1.00 90.38 82 LEU A O 1
ATOM 663 N N . ASP A 1 83 ? 11.998 7.492 -4.428 1.00 90.38 83 ASP A N 1
ATOM 664 C CA . ASP A 1 83 ? 12.750 7.173 -5.645 1.00 90.38 83 ASP A CA 1
ATOM 665 C C . ASP A 1 83 ? 13.868 6.175 -5.303 1.00 90.38 83 ASP A C 1
ATOM 667 O O . ASP A 1 83 ? 14.812 6.496 -4.569 1.00 90.38 83 ASP A O 1
ATOM 671 N N . MET A 1 84 ? 13.752 4.960 -5.840 1.00 90.31 84 MET A N 1
ATOM 672 C CA . MET A 1 84 ? 14.692 3.864 -5.611 1.00 90.31 84 MET A CA 1
ATOM 673 C C . MET A 1 84 ? 15.508 3.523 -6.855 1.00 90.31 84 MET A C 1
ATOM 675 O O . MET A 1 84 ? 16.190 2.494 -6.874 1.00 90.31 84 MET A O 1
ATOM 679 N N . GLN A 1 85 ? 15.532 4.402 -7.859 1.00 87.31 85 GLN A N 1
ATOM 680 C CA . GLN A 1 85 ? 16.136 4.109 -9.156 1.00 87.31 85 GLN A CA 1
ATOM 681 C C . GLN A 1 85 ? 17.622 3.756 -9.069 1.00 87.31 85 GLN A C 1
ATOM 683 O O . GLN A 1 85 ? 18.105 2.840 -9.733 1.00 87.31 85 GLN A O 1
ATOM 688 N N . VAL A 1 86 ? 18.348 4.440 -8.182 1.00 85.75 86 VAL A N 1
ATOM 689 C CA . VAL A 1 86 ? 19.777 4.190 -7.930 1.00 85.75 86 VAL A CA 1
ATOM 690 C C . VAL A 1 86 ? 20.020 2.832 -7.261 1.00 85.75 86 VAL A C 1
ATOM 692 O O . VAL A 1 86 ? 21.085 2.244 -7.431 1.00 85.75 86 VAL A O 1
ATOM 695 N N . GLN A 1 87 ? 19.066 2.347 -6.467 1.00 88.50 87 GLN A N 1
ATOM 696 C CA . GLN A 1 87 ? 19.244 1.183 -5.595 1.00 88.50 87 GLN A CA 1
ATOM 697 C C . GLN A 1 87 ? 18.684 -0.101 -6.205 1.00 88.50 87 GLN A C 1
ATOM 699 O O . GLN A 1 87 ? 19.262 -1.168 -6.008 1.00 88.50 87 GLN A O 1
ATOM 704 N N . LYS A 1 88 ? 17.558 -0.001 -6.915 1.00 89.44 88 LYS A N 1
ATOM 705 C CA . LYS A 1 88 ? 16.767 -1.154 -7.354 1.00 89.44 88 LYS A CA 1
ATOM 706 C C . LYS A 1 88 ? 16.652 -1.264 -8.875 1.00 89.44 88 LYS A C 1
ATOM 708 O O . LYS A 1 88 ? 16.428 -2.361 -9.374 1.00 89.44 88 LYS A O 1
ATOM 713 N N . GLY A 1 89 ? 16.886 -0.179 -9.611 1.00 90.31 89 GLY A N 1
ATOM 714 C CA . GLY A 1 89 ? 16.802 -0.146 -11.072 1.00 90.31 89 GLY A CA 1
ATOM 715 C C . GLY A 1 89 ? 15.893 0.969 -11.574 1.00 90.31 89 GLY A C 1
ATOM 716 O O . GLY A 1 89 ? 15.094 1.516 -10.821 1.00 90.31 89 GLY A O 1
ATOM 717 N N . ASN A 1 90 ? 16.039 1.322 -12.852 1.00 92.38 90 ASN A N 1
ATOM 718 C CA . ASN A 1 90 ? 15.290 2.415 -13.474 1.00 92.38 90 ASN A CA 1
ATOM 719 C C . ASN A 1 90 ? 13.772 2.236 -13.314 1.00 92.38 90 ASN A C 1
ATOM 721 O O . ASN A 1 90 ? 13.286 1.111 -13.397 1.00 92.38 90 ASN A O 1
ATOM 725 N N . GLY A 1 91 ? 13.053 3.337 -13.088 1.00 91.75 91 GLY A N 1
ATOM 726 C CA . GLY A 1 91 ? 11.597 3.323 -12.934 1.00 91.75 91 GLY A CA 1
ATOM 727 C C . GLY A 1 91 ? 11.074 2.734 -11.617 1.00 91.75 91 GLY A C 1
ATOM 728 O O . GLY A 1 91 ? 9.862 2.687 -11.429 1.00 91.75 91 GLY A O 1
ATOM 729 N N . ILE A 1 92 ? 11.935 2.297 -10.686 1.00 94.94 92 ILE A N 1
ATOM 730 C CA . ILE A 1 92 ? 11.481 1.705 -9.419 1.00 94.94 92 ILE A CA 1
ATOM 731 C C . ILE A 1 92 ? 11.297 2.767 -8.335 1.00 94.94 92 ILE A C 1
ATOM 733 O O . ILE A 1 92 ? 12.239 3.466 -7.949 1.00 94.94 92 ILE A O 1
ATOM 737 N N . TYR A 1 93 ? 10.086 2.796 -7.787 1.00 95.12 93 TYR A N 1
ATOM 738 C CA . TYR A 1 93 ? 9.687 3.609 -6.648 1.00 95.12 93 TYR A CA 1
ATOM 739 C C . TYR A 1 93 ? 9.171 2.713 -5.522 1.00 95.12 93 TYR A C 1
ATOM 741 O O . TYR A 1 93 ? 8.388 1.799 -5.760 1.00 95.12 93 TYR A O 1
ATOM 749 N N . GLU A 1 94 ? 9.584 2.980 -4.287 1.00 96.12 94 GLU A N 1
ATOM 750 C CA . GLU A 1 94 ? 9.098 2.254 -3.110 1.00 96.12 94 GLU A CA 1
ATOM 751 C C . GLU A 1 94 ? 7.944 3.034 -2.476 1.00 96.12 94 GLU A C 1
ATOM 753 O O . GLU A 1 94 ? 8.129 4.144 -1.978 1.00 96.12 94 GLU A O 1
ATOM 758 N N . VAL A 1 95 ? 6.735 2.481 -2.534 1.00 94.88 95 VAL A N 1
ATOM 759 C CA . VAL A 1 95 ? 5.506 3.073 -2.001 1.00 94.88 95 VAL A CA 1
ATOM 760 C C . VAL A 1 95 ? 5.243 2.526 -0.602 1.00 94.88 95 VAL A C 1
ATOM 762 O O . VAL A 1 95 ? 5.068 1.322 -0.410 1.00 94.88 95 VAL A O 1
ATOM 765 N N . HIS A 1 96 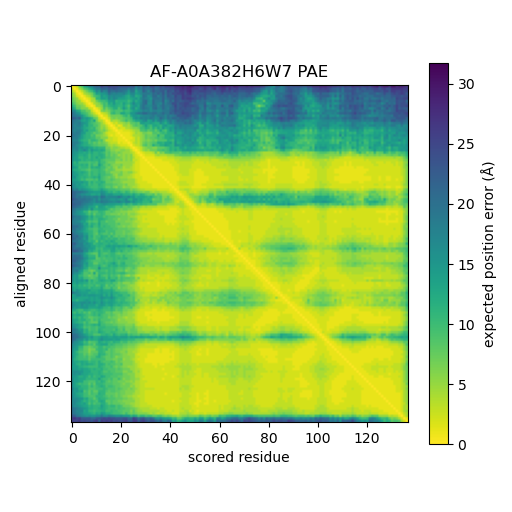? 5.165 3.430 0.370 1.00 94.12 96 HIS A N 1
ATOM 766 C CA . HIS A 1 96 ? 4.890 3.143 1.771 1.00 94.12 96 HIS A CA 1
ATOM 767 C C . HIS A 1 96 ? 3.488 3.606 2.136 1.00 94.12 96 HIS A C 1
ATOM 769 O O . HIS A 1 96 ? 3.197 4.803 2.108 1.00 94.12 96 HIS A O 1
ATOM 775 N N . LEU A 1 97 ? 2.653 2.666 2.568 1.00 91.44 97 LEU A N 1
ATOM 776 C CA . LEU A 1 97 ? 1.393 2.944 3.242 1.00 91.44 97 LEU A CA 1
ATOM 777 C C . LEU A 1 97 ? 1.524 2.552 4.709 1.00 91.44 97 LEU A C 1
ATOM 779 O O . LEU A 1 97 ? 1.726 1.386 5.041 1.00 91.44 97 LEU A O 1
ATOM 783 N N . THR A 1 98 ? 1.364 3.516 5.602 1.00 90.81 98 THR A N 1
ATOM 784 C CA . THR A 1 98 ? 1.347 3.280 7.042 1.00 90.81 98 THR A CA 1
ATOM 785 C C . THR A 1 98 ? -0.028 3.587 7.605 1.00 90.81 98 THR A C 1
ATOM 787 O O . THR A 1 98 ? -0.604 4.632 7.334 1.00 90.81 98 THR A O 1
ATOM 790 N N . PHE A 1 99 ? -0.541 2.672 8.415 1.00 87.62 99 PHE A N 1
ATOM 791 C CA . PHE A 1 99 ? -1.783 2.788 9.160 1.00 87.62 99 PHE A CA 1
ATOM 792 C C . PHE A 1 99 ? -1.465 2.809 10.653 1.00 87.62 99 PHE A C 1
ATOM 794 O O . PHE A 1 99 ? -0.878 1.860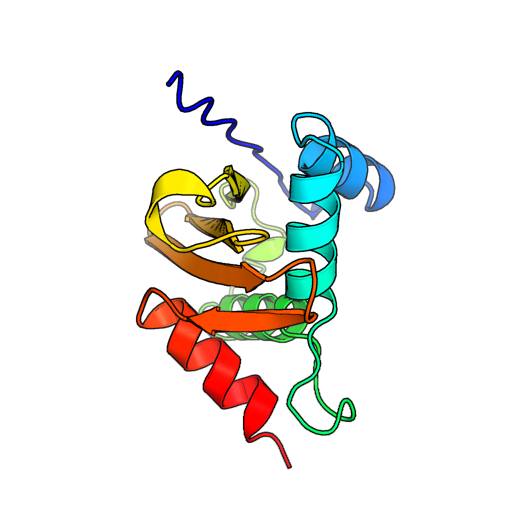 11.178 1.00 87.62 99 PHE A O 1
ATOM 801 N N . LYS A 1 100 ? -1.854 3.880 11.339 1.00 89.19 100 LYS A N 1
ATOM 802 C CA . LYS A 1 100 ? -1.654 4.087 12.774 1.00 89.19 100 LYS A CA 1
ATOM 803 C C . LYS A 1 100 ? -2.996 4.298 13.458 1.00 89.19 100 LYS A C 1
ATOM 805 O O . LYS A 1 100 ? -3.852 5.013 12.958 1.00 89.19 100 LYS A O 1
ATOM 810 N N . THR A 1 101 ? -3.145 3.695 14.624 1.00 84.19 101 THR A N 1
ATOM 811 C CA . THR A 1 101 ? -4.269 3.871 15.550 1.00 84.19 101 THR A CA 1
ATOM 812 C C . THR A 1 101 ? -3.716 4.153 16.946 1.00 84.19 101 THR A C 1
ATOM 814 O O . THR A 1 101 ? -2.501 4.186 17.154 1.00 84.19 101 THR A O 1
ATOM 817 N N . TYR A 1 102 ? -4.597 4.278 17.937 1.00 79.31 102 TYR A N 1
ATOM 818 C CA . TYR A 1 102 ? -4.216 4.465 19.338 1.00 79.31 102 TYR A CA 1
ATOM 819 C C . TYR A 1 102 ? -3.399 3.300 19.933 1.00 79.31 102 TYR A C 1
ATOM 821 O O . TYR A 1 102 ? -2.736 3.490 20.953 1.00 79.31 102 TYR A O 1
ATOM 829 N N . ASN A 1 103 ? -3.442 2.100 19.340 1.00 80.50 103 ASN A N 1
ATOM 830 C CA . ASN A 1 103 ? -2.773 0.909 19.877 1.00 80.50 103 ASN A CA 1
ATOM 831 C C . ASN A 1 103 ? -1.875 0.162 18.880 1.00 80.50 103 ASN A C 1
ATOM 833 O O . ASN A 1 103 ? -1.181 -0.771 19.289 1.00 80.50 103 ASN A O 1
ATOM 837 N N . LEU A 1 104 ? -1.874 0.536 17.598 1.00 85.19 104 LEU A N 1
ATOM 838 C CA . LEU A 1 104 ? -1.184 -0.228 16.564 1.00 85.19 104 LEU A CA 1
ATOM 839 C C . LEU A 1 104 ? -0.674 0.657 15.430 1.00 85.19 104 LEU A C 1
ATOM 841 O O . LEU A 1 104 ? -1.376 1.553 14.975 1.00 85.19 104 LEU A O 1
ATOM 845 N N . SER A 1 105 ? 0.521 0.337 14.934 1.00 89.81 105 SER A N 1
ATOM 846 C CA . SER A 1 105 ? 1.077 0.861 13.686 1.00 89.81 105 SER A CA 1
ATOM 847 C C . SER A 1 105 ? 1.388 -0.314 12.764 1.00 89.81 105 SER A C 1
ATOM 849 O O . SER A 1 105 ? 2.126 -1.220 13.152 1.00 89.81 105 SER A O 1
ATOM 851 N N . LYS A 1 106 ? 0.833 -0.311 11.553 1.00 91.88 106 LYS A N 1
ATOM 852 C CA . LYS A 1 106 ? 1.128 -1.271 10.485 1.00 91.88 106 LYS A CA 1
ATOM 853 C C . LYS A 1 106 ? 1.672 -0.528 9.281 1.00 91.88 106 LYS A C 1
ATOM 855 O O . LYS A 1 106 ? 1.130 0.501 8.906 1.00 91.88 106 LYS A O 1
ATOM 860 N N . GLU A 1 107 ? 2.693 -1.087 8.657 1.00 94.75 107 GLU A N 1
ATOM 861 C CA . GLU A 1 107 ? 3.281 -0.551 7.435 1.00 94.75 107 GLU A CA 1
ATOM 862 C C . GLU A 1 107 ? 3.192 -1.597 6.325 1.00 94.75 107 GLU A C 1
ATOM 864 O O . GLU A 1 107 ? 3.395 -2.792 6.568 1.00 94.75 107 GLU A O 1
ATOM 869 N N . TYR A 1 108 ? 2.899 -1.138 5.116 1.00 96.06 108 TYR A N 1
ATOM 870 C CA . TYR A 1 108 ? 2.862 -1.898 3.879 1.00 96.06 108 TYR A CA 1
ATOM 871 C C . TYR A 1 108 ? 3.806 -1.209 2.898 1.00 96.06 108 TYR A C 1
ATOM 873 O O . TYR A 1 108 ? 3.699 -0.001 2.693 1.00 96.06 108 TYR A O 1
ATOM 881 N N . ILE A 1 109 ? 4.743 -1.971 2.341 1.00 97.44 109 ILE A N 1
ATOM 882 C CA . ILE A 1 109 ? 5.782 -1.441 1.460 1.00 97.44 109 ILE A CA 1
ATOM 883 C C . ILE A 1 109 ? 5.780 -2.248 0.166 1.00 97.44 109 ILE A C 1
ATOM 885 O O . ILE A 1 109 ? 5.925 -3.477 0.205 1.00 97.44 109 ILE A O 1
ATOM 889 N N . TRP A 1 110 ? 5.639 -1.555 -0.959 1.00 98.00 110 TRP A N 1
ATOM 890 C CA . TRP A 1 110 ? 5.707 -2.138 -2.295 1.00 98.00 110 TRP A CA 1
ATOM 891 C C . TRP A 1 110 ? 6.754 -1.430 -3.141 1.00 98.00 110 TRP A C 1
ATOM 893 O O . TRP A 1 110 ? 6.812 -0.207 -3.147 1.00 98.00 110 TRP A O 1
ATOM 903 N N . ASP A 1 111 ? 7.527 -2.197 -3.896 1.00 97.38 111 ASP A N 1
ATOM 904 C CA . ASP A 1 111 ? 8.267 -1.679 -5.038 1.00 97.38 111 ASP A CA 1
ATOM 905 C C . ASP A 1 111 ? 7.331 -1.653 -6.241 1.00 97.38 111 ASP A C 1
ATOM 907 O O . ASP A 1 111 ? 6.700 -2.660 -6.560 1.00 97.38 111 ASP A O 1
ATOM 911 N N . VAL A 1 112 ? 7.241 -0.498 -6.887 1.00 97.12 112 VAL A N 1
ATOM 912 C CA . VAL A 1 112 ? 6.415 -0.258 -8.066 1.00 97.12 112 VAL A CA 1
ATOM 913 C C . VAL A 1 112 ? 7.321 0.181 -9.200 1.00 97.12 112 VAL A C 1
ATOM 915 O O . VAL A 1 112 ? 8.086 1.137 -9.052 1.00 97.12 112 VAL A O 1
ATOM 918 N N . ASN A 1 113 ? 7.232 -0.512 -10.328 1.00 96.31 113 ASN A N 1
ATOM 919 C CA . ASN A 1 113 ? 7.902 -0.110 -11.550 1.00 96.31 113 ASN A CA 1
ATOM 920 C C . ASN A 1 113 ? 6.940 0.711 -12.415 1.00 96.31 113 ASN A C 1
ATOM 922 O O . ASN A 1 113 ? 5.975 0.177 -12.953 1.00 96.31 113 ASN A O 1
ATOM 926 N N . VAL A 1 114 ? 7.213 2.007 -12.560 1.00 95.69 114 VAL A N 1
ATOM 927 C CA . VAL A 1 114 ? 6.349 2.934 -13.313 1.00 95.69 114 VAL A CA 1
ATOM 928 C C . VAL A 1 114 ? 6.418 2.750 -14.830 1.00 95.69 114 VAL A C 1
ATOM 930 O O . VAL A 1 114 ? 5.570 3.276 -15.542 1.00 95.69 114 VAL A O 1
ATOM 933 N N . ASP A 1 115 ? 7.418 2.018 -15.330 1.00 94.94 115 ASP A N 1
ATOM 934 C CA . ASP A 1 115 ? 7.565 1.723 -16.757 1.00 94.94 115 ASP A CA 1
ATOM 935 C C . ASP A 1 115 ? 6.809 0.440 -17.161 1.00 94.94 115 ASP A C 1
ATOM 937 O O . ASP A 1 115 ? 6.458 0.279 -18.332 1.00 94.94 115 ASP A O 1
ATOM 941 N N . THR A 1 116 ? 6.595 -0.495 -16.224 1.00 94.81 116 THR A N 1
ATOM 942 C CA . THR A 1 116 ? 6.008 -1.826 -16.496 1.00 94.81 116 THR A CA 1
ATOM 943 C C . THR A 1 116 ? 4.700 -2.104 -15.761 1.00 94.81 116 THR A C 1
ATOM 945 O O . THR A 1 116 ? 4.100 -3.151 -15.995 1.00 94.81 116 THR A O 1
ATOM 948 N N . ASP A 1 117 ? 4.274 -1.205 -14.872 1.00 93.62 117 ASP A N 1
ATOM 949 C CA . ASP A 1 117 ? 3.160 -1.376 -13.929 1.00 93.62 117 ASP A CA 1
ATOM 950 C C . ASP A 1 117 ? 3.323 -2.577 -12.972 1.00 93.62 117 ASP A C 1
ATOM 952 O O . ASP A 1 117 ? 2.388 -2.968 -12.269 1.00 93.62 117 ASP A O 1
ATOM 956 N N . GLU A 1 118 ? 4.519 -3.174 -12.909 1.00 93.50 118 GLU A N 1
ATOM 957 C CA . GLU A 1 118 ? 4.800 -4.300 -12.021 1.00 93.50 118 GLU A CA 1
ATOM 958 C C . GLU A 1 118 ? 4.881 -3.843 -10.562 1.00 93.50 118 GLU A C 1
ATOM 960 O O . GLU A 1 118 ? 5.508 -2.830 -10.234 1.00 93.50 118 GLU A O 1
ATOM 965 N N . ILE A 1 119 ? 4.299 -4.648 -9.671 1.00 95.25 119 ILE A N 1
ATOM 966 C CA . ILE A 1 119 ? 4.311 -4.420 -8.228 1.00 95.25 119 ILE A CA 1
ATOM 967 C C . ILE A 1 119 ? 4.909 -5.616 -7.488 1.00 95.25 119 ILE A C 1
ATOM 969 O O . ILE A 1 119 ? 4.586 -6.774 -7.749 1.00 95.25 119 ILE A O 1
ATOM 973 N N . MET A 1 120 ? 5.782 -5.341 -6.522 1.00 95.69 120 MET A N 1
ATOM 974 C CA . MET A 1 120 ? 6.422 -6.358 -5.695 1.00 95.69 120 MET A CA 1
ATOM 975 C C . MET A 1 120 ? 6.331 -5.989 -4.220 1.00 95.69 120 MET A C 1
ATOM 977 O O . MET A 1 120 ? 6.667 -4.883 -3.810 1.00 95.69 120 MET A O 1
ATOM 981 N N . ALA A 1 121 ? 5.912 -6.934 -3.383 1.00 97.06 121 ALA A N 1
ATOM 982 C CA . ALA A 1 121 ? 5.870 -6.711 -1.945 1.00 97.06 121 ALA A CA 1
ATOM 983 C C . ALA A 1 121 ? 7.269 -6.748 -1.315 1.00 97.06 121 ALA A C 1
ATOM 985 O O . ALA A 1 121 ? 7.970 -7.762 -1.393 1.00 97.06 121 ALA A O 1
ATOM 986 N N . VAL A 1 122 ? 7.613 -5.682 -0.593 1.00 97.62 122 VAL A N 1
ATOM 987 C CA . VAL A 1 122 ? 8.875 -5.557 0.150 1.00 97.62 122 VAL A CA 1
ATOM 988 C C . VAL A 1 122 ? 8.751 -6.155 1.553 1.00 97.62 122 VAL A C 1
ATOM 990 O O . VAL A 1 122 ? 9.697 -6.770 2.044 1.00 97.62 122 VAL A O 1
ATOM 993 N N . ASN A 1 123 ? 7.582 -6.040 2.195 1.00 97.56 123 ASN A N 1
ATOM 994 C CA . ASN A 1 123 ? 7.341 -6.571 3.540 1.00 97.56 123 ASN A CA 1
ATOM 995 C C . ASN A 1 123 ? 6.177 -7.580 3.610 1.00 97.56 123 ASN A C 1
ATOM 997 O O . ASN A 1 123 ? 5.398 -7.737 2.669 1.00 97.56 123 ASN A O 1
ATOM 1001 N N . ASP A 1 124 ? 6.058 -8.286 4.740 1.00 97.25 124 ASP A N 1
ATOM 1002 C CA . ASP A 1 124 ? 5.077 -9.371 4.903 1.00 97.25 124 ASP A CA 1
ATOM 1003 C C . ASP A 1 124 ? 3.624 -8.883 4.850 1.00 97.25 124 ASP A C 1
ATOM 1005 O O . ASP A 1 124 ? 2.757 -9.573 4.312 1.00 97.25 124 ASP A O 1
ATOM 1009 N N . ASN A 1 125 ? 3.352 -7.680 5.366 1.00 95.81 125 ASN A N 1
ATOM 1010 C CA . ASN A 1 125 ? 2.019 -7.082 5.302 1.00 95.81 125 ASN A CA 1
ATOM 1011 C C . ASN A 1 125 ? 1.612 -6.823 3.845 1.00 95.81 125 ASN A C 1
ATOM 1013 O O . ASN A 1 125 ? 0.533 -7.244 3.434 1.00 95.81 125 ASN A O 1
ATOM 1017 N N . ALA A 1 126 ? 2.489 -6.198 3.053 1.00 96.94 126 ALA A N 1
ATOM 1018 C CA . ALA A 1 126 ? 2.291 -5.971 1.624 1.00 96.94 126 ALA A CA 1
ATOM 1019 C C . ALA A 1 126 ? 2.153 -7.285 0.848 1.00 96.94 126 ALA A C 1
ATOM 1021 O O . ALA A 1 126 ? 1.265 -7.416 0.007 1.00 96.94 126 ALA A O 1
ATOM 1022 N N . ARG A 1 127 ? 2.972 -8.293 1.177 1.00 96.38 127 ARG A N 1
ATOM 1023 C CA . ARG A 1 127 ? 2.922 -9.613 0.532 1.00 96.38 127 ARG A CA 1
ATOM 1024 C C . ARG A 1 127 ? 1.596 -10.304 0.779 1.00 96.38 127 ARG A C 1
ATOM 1026 O O . ARG A 1 127 ? 1.031 -10.890 -0.136 1.00 96.38 127 ARG A O 1
ATOM 1033 N N . LYS A 1 128 ? 1.075 -10.210 2.003 1.00 94.50 128 LYS A N 1
ATOM 1034 C CA . LYS A 1 128 ? -0.250 -10.735 2.325 1.00 94.50 128 LYS A CA 1
ATOM 1035 C C . LYS A 1 128 ? -1.330 -10.071 1.468 1.00 94.50 128 LYS A C 1
ATOM 1037 O O . LYS A 1 128 ? -2.237 -10.769 1.037 1.00 94.50 128 LYS A O 1
ATOM 1042 N N . MET A 1 129 ? -1.239 -8.761 1.225 1.00 94.25 129 MET A N 1
ATOM 1043 C CA . MET A 1 129 ? -2.228 -8.041 0.414 1.00 94.25 129 MET A CA 1
ATOM 1044 C C . MET A 1 129 ? -2.127 -8.393 -1.072 1.00 94.25 129 MET A C 1
ATOM 1046 O O . MET A 1 129 ? -3.159 -8.673 -1.670 1.00 94.25 129 MET A O 1
ATOM 1050 N N . LEU A 1 130 ? -0.915 -8.482 -1.640 1.00 93.62 130 LEU A N 1
ATOM 1051 C CA . LEU A 1 130 ? -0.739 -8.971 -3.016 1.00 93.62 130 LEU A CA 1
ATOM 1052 C C . LEU A 1 130 ? -1.285 -10.390 -3.171 1.00 93.62 130 LEU A C 1
ATOM 1054 O O . LEU A 1 130 ? -2.088 -10.633 -4.055 1.00 93.62 130 LEU A O 1
ATOM 1058 N N . ASN A 1 131 ? -0.976 -11.297 -2.240 1.00 91.56 131 ASN A N 1
ATOM 1059 C CA . ASN A 1 131 ? -1.519 -12.654 -2.285 1.00 91.56 131 ASN A CA 1
ATOM 1060 C C . ASN A 1 131 ? -3.054 -12.688 -2.232 1.00 91.56 131 ASN A C 1
ATOM 1062 O O . ASN A 1 131 ? -3.644 -13.573 -2.843 1.00 91.56 131 ASN A O 1
ATOM 1066 N N . ILE A 1 132 ? -3.694 -11.780 -1.484 1.00 89.31 132 ILE A N 1
ATOM 1067 C CA . ILE A 1 132 ? -5.158 -11.675 -1.464 1.00 89.31 132 ILE A CA 1
ATOM 1068 C C . ILE A 1 132 ? -5.658 -11.260 -2.841 1.00 89.31 132 ILE A C 1
ATOM 1070 O O . ILE A 1 132 ? -6.563 -11.901 -3.340 1.00 89.31 132 ILE A O 1
ATOM 1074 N N . VAL A 1 133 ? -5.074 -10.226 -3.441 1.00 90.38 133 VAL A N 1
ATOM 1075 C CA . VAL A 1 133 ? -5.539 -9.665 -4.716 1.00 90.38 133 VAL A CA 1
ATOM 1076 C C . VAL A 1 133 ? -5.239 -10.592 -5.899 1.00 90.38 133 VAL A C 1
ATOM 1078 O O . VAL A 1 133 ? -6.090 -10.765 -6.758 1.00 90.38 133 VAL A O 1
ATOM 1081 N N . ASP A 1 134 ? -4.073 -11.236 -5.917 1.00 86.62 134 ASP A N 1
ATOM 1082 C CA . ASP A 1 134 ? -3.625 -12.108 -7.010 1.00 86.62 134 ASP A CA 1
ATOM 1083 C C . ASP A 1 134 ? -4.301 -13.486 -7.018 1.00 86.62 134 ASP A C 1
ATOM 1085 O O . ASP A 1 134 ? -4.247 -14.182 -8.027 1.00 86.62 134 ASP A O 1
ATOM 1089 N N . ASN A 1 135 ? -4.873 -13.920 -5.887 1.00 80.31 135 ASN A N 1
ATOM 1090 C CA . ASN A 1 135 ? -5.464 -15.257 -5.734 1.00 80.31 135 ASN A CA 1
ATOM 1091 C C . ASN A 1 135 ? -6.933 -15.219 -5.280 1.00 80.31 135 ASN A C 1
ATOM 1093 O O . ASN A 1 135 ? -7.453 -16.239 -4.818 1.00 80.31 135 ASN A O 1
ATOM 1097 N N . TYR A 1 136 ? -7.588 -14.058 -5.341 1.00 61.53 136 TYR A N 1
ATOM 1098 C CA . TYR A 1 136 ? -9.036 -13.974 -5.158 1.00 61.53 136 TYR A CA 1
ATOM 1099 C C . TYR A 1 136 ? -9.717 -14.362 -6.479 1.00 61.53 136 TYR A C 1
ATOM 1101 O O . TYR A 1 136 ? -9.934 -13.503 -7.326 1.00 61.53 136 TYR A O 1
ATOM 1109 N N . ASP A 1 137 ? -10.013 -15.655 -6.641 1.00 47.97 137 ASP A N 1
ATOM 1110 C CA . ASP A 1 137 ? -10.939 -16.178 -7.665 1.00 47.97 137 ASP A CA 1
ATOM 1111 C C . ASP A 1 137 ? -12.410 -15.962 -7.251 1.00 47.97 137 ASP A C 1
ATOM 1113 O O . ASP A 1 137 ? -12.766 -16.307 -6.094 1.00 47.97 137 ASP A O 1
#

Radius of gyration: 14.77 Å; Cα contacts (8 Å, |Δi|>4): 231; chains: 1; bounding box: 37×34×37 Å

Foldseek 3Di:
DDPDFDWQWDQVQPADPVRVLCSQCVPPDPLFVLQVVLQQCDQAPVSPHDGLVVLLVVVVCVVVVPDPQSNDPQKTKTWTKADCCVPPHPQWIKIWIWIDGPPDIDIWIWIARSVPSDIDTPDPSNVVSNCCRHPVD

Organism: NCBI:txid408172

Secondary structure (DSSP, 8-state):
-----------GGGS-HHHHHHHHHTT--HHHHHHHHHHHH---TTS-S--HHHHHHHHHHHHSTTS-GGG-TT-EEEEEEEE-HHHH-TTEEEEEEEEE-SS-EEEEEEEEETTT--EEESSHHHHHHHHHHHT--

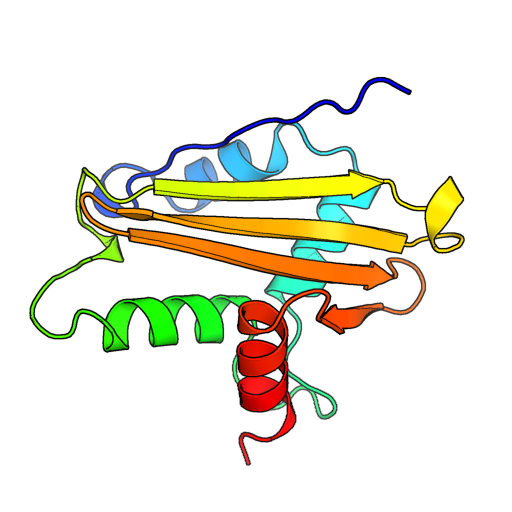pLDDT: mean 82.35, std 15.79, range [33.09, 98.0]

Nearest PDB structures (foldseek):
  5o7r-assembly1_B  TM=4.191E-01  e=1.228E+00  Dioscoreophyllum cumminsii
  1iv9-assembly1_A  TM=4.159E-01  e=1.467E+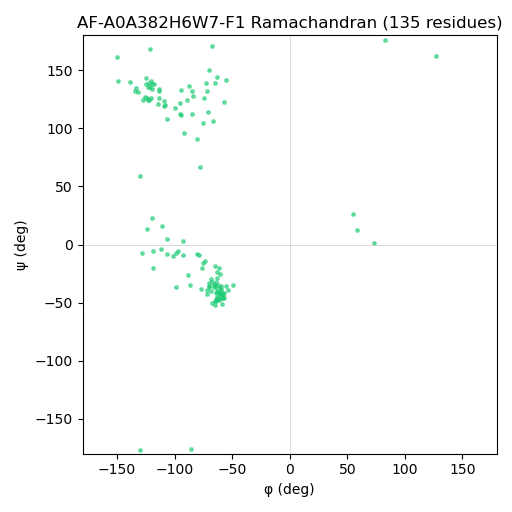00  Dioscoreophyllum cumminsii
  8q0s-assembly1_AAA  TM=4.000E-01  e=1.383E+00  Dioscoreophyllum cumminsii
  3pxm-assembly2_B  TM=3.977E-01  e=2.814E+00  Dioscoreophyllum cumminsii
  6j6q-assembly1_F  TM=3.283E-01  e=2.093E+00  Saccharomyces cerevisiae S288C